Protein AF-A0A2N1WIN6-F1 (afdb_monomer_lite)

Sequence (84 aa):
MREEIEMTDKTDAEFEAWWIKQPHREQFEDVKEQMRNVWRASRAEMVVTIEPGDCFSPSDCGDLAIWRDDAKRLIEAAGAKWRE

Secondary structure (DSSP, 8-state):
-HHHHHHHHHHHHHHHHHHTTSTTGGGGGGGHHHHHHHHHHHHHS-EEE--GGGG--TTS-STT---HHHHHHHHHHTT-EEE-

Radius of gyration: 17.71 Å; chains: 1; bounding box: 30×29×50 Å

Structure (mmCIF, N/CA/C/O backbone):
data_AF-A0A2N1WIN6-F1
#
_entry.id   AF-A0A2N1WIN6-F1
#
loop_
_atom_site.group_PDB
_atom_site.id
_atom_site.type_symbol
_atom_site.label_atom_id
_atom_site.label_alt_id
_atom_site.label_comp_id
_atom_site.label_asym_id
_atom_site.label_entity_id
_atom_site.label_seq_id
_atom_site.pdbx_PDB_ins_code
_atom_site.Cartn_x
_atom_site.Cartn_y
_atom_site.Cartn_z
_atom_site.occupancy
_atom_site.B_iso_or_equiv
_atom_site.auth_seq_id
_atom_site.auth_comp_id
_atom_site.auth_asym_id
_atom_site.auth_atom_id
_atom_site.pdbx_PDB_model_num
ATOM 1 N N . MET A 1 1 ? 11.735 -13.440 1.553 1.00 52.91 1 MET A N 1
ATOM 2 C CA . MET A 1 1 ? 11.315 -13.457 2.974 1.00 52.91 1 MET A CA 1
ATOM 3 C C . MET A 1 1 ? 11.771 -12.218 3.743 1.00 52.91 1 MET A C 1
ATOM 5 O O . MET A 1 1 ? 10.936 -11.633 4.405 1.00 52.91 1 MET A O 1
ATOM 9 N N . ARG A 1 2 ? 13.041 -11.775 3.663 1.00 50.09 2 ARG A N 1
ATOM 10 C CA . ARG A 1 2 ? 13.506 -10.573 4.392 1.00 50.09 2 ARG A CA 1
ATOM 11 C C . ARG A 1 2 ? 12.868 -9.261 3.892 1.00 50.09 2 ARG A C 1
ATOM 13 O O . ARG A 1 2 ? 12.377 -8.500 4.709 1.00 50.09 2 ARG A O 1
ATOM 20 N N . GLU A 1 3 ? 12.801 -9.053 2.578 1.00 53.91 3 GLU A N 1
ATOM 21 C CA . GLU A 1 3 ? 12.225 -7.834 1.969 1.00 53.91 3 GLU A CA 1
ATOM 22 C C . GLU A 1 3 ? 10.708 -7.706 2.182 1.00 53.91 3 GLU A C 1
ATOM 24 O O . GLU A 1 3 ? 10.185 -6.616 2.379 1.00 53.91 3 GLU A O 1
ATOM 29 N N . GLU A 1 4 ? 9.991 -8.831 2.190 1.00 56.38 4 GLU A N 1
ATOM 30 C CA . GLU A 1 4 ? 8.544 -8.865 2.432 1.00 56.38 4 GLU A CA 1
ATOM 31 C C . GLU A 1 4 ? 8.201 -8.507 3.888 1.00 56.38 4 GLU A C 1
ATOM 33 O O . GLU A 1 4 ? 7.229 -7.796 4.140 1.00 56.38 4 GLU A O 1
ATOM 38 N N . ILE A 1 5 ? 9.041 -8.935 4.839 1.00 61.91 5 ILE A N 1
ATOM 39 C CA . ILE A 1 5 ? 8.937 -8.561 6.257 1.00 61.91 5 ILE A CA 1
ATOM 40 C C . ILE A 1 5 ? 9.250 -7.066 6.428 1.00 61.91 5 ILE A C 1
ATOM 42 O O . ILE A 1 5 ? 8.457 -6.344 7.021 1.00 61.91 5 ILE A O 1
ATOM 46 N N . GLU A 1 6 ? 10.328 -6.571 5.815 1.00 61.31 6 GLU A N 1
ATOM 47 C CA . GLU A 1 6 ? 10.741 -5.160 5.890 1.00 61.31 6 GLU A CA 1
ATOM 48 C C . GLU A 1 6 ? 9.711 -4.193 5.267 1.00 61.31 6 GLU A C 1
ATOM 50 O O . GLU A 1 6 ? 9.411 -3.134 5.825 1.00 61.31 6 GLU A O 1
ATOM 55 N N . MET A 1 7 ? 9.091 -4.573 4.143 1.00 63.69 7 MET A N 1
ATOM 56 C CA . MET A 1 7 ? 7.996 -3.816 3.524 1.00 63.69 7 MET A CA 1
ATOM 57 C C . MET A 1 7 ? 6.729 -3.808 4.398 1.00 63.69 7 MET A C 1
ATOM 59 O O . MET A 1 7 ? 6.022 -2.794 4.449 1.00 63.69 7 MET A O 1
ATOM 63 N N . THR A 1 8 ? 6.447 -4.913 5.096 1.00 69.94 8 THR A N 1
ATOM 64 C CA . THR A 1 8 ? 5.311 -5.022 6.026 1.00 69.94 8 THR A CA 1
ATOM 65 C C . THR A 1 8 ? 5.517 -4.124 7.246 1.00 69.94 8 THR A C 1
ATOM 67 O O . THR A 1 8 ? 4.616 -3.361 7.595 1.00 69.94 8 THR A O 1
ATOM 70 N N . ASP A 1 9 ? 6.727 -4.110 7.811 1.00 79.31 9 ASP A N 1
ATOM 71 C CA . ASP A 1 9 ? 7.088 -3.270 8.958 1.00 79.31 9 ASP A CA 1
ATOM 72 C C . ASP A 1 9 ? 6.978 -1.770 8.632 1.00 79.31 9 ASP A C 1
ATOM 74 O O . ASP A 1 9 ? 6.399 -0.998 9.403 1.00 79.31 9 ASP A O 1
ATOM 78 N N . LYS A 1 10 ? 7.459 -1.344 7.452 1.00 83.31 10 LYS A N 1
ATOM 79 C CA . LYS A 1 10 ? 7.307 0.050 6.994 1.00 83.31 10 LYS A CA 1
ATOM 80 C C . LYS A 1 10 ? 5.835 0.425 6.801 1.00 83.31 10 LYS A C 1
ATOM 82 O O . LYS A 1 10 ? 5.401 1.490 7.239 1.00 83.31 10 LYS A O 1
ATOM 87 N N . THR A 1 11 ? 5.065 -0.451 6.157 1.00 85.25 11 THR A N 1
ATOM 88 C CA . THR A 1 11 ? 3.638 -0.228 5.875 1.00 85.25 11 THR A CA 1
ATOM 89 C C . THR A 1 11 ? 2.824 -0.060 7.158 1.00 85.25 11 THR A C 1
ATOM 91 O O . THR A 1 11 ? 1.953 0.813 7.231 1.00 85.25 11 THR A O 1
ATOM 94 N N . ASP A 1 12 ? 3.131 -0.858 8.180 1.00 91.00 12 ASP A N 1
ATOM 95 C CA . ASP A 1 12 ? 2.491 -0.768 9.488 1.00 91.00 12 ASP A CA 1
ATOM 96 C C . ASP A 1 12 ? 2.912 0.485 10.256 1.00 91.00 12 ASP A C 1
ATOM 98 O O . ASP A 1 12 ? 2.067 1.132 10.878 1.00 91.00 12 ASP A O 1
ATOM 102 N N . ALA A 1 13 ? 4.188 0.871 10.181 1.00 92.62 13 ALA A N 1
ATOM 103 C CA . ALA A 1 13 ? 4.669 2.109 10.786 1.00 92.62 13 ALA A CA 1
ATOM 104 C C . ALA A 1 13 ? 3.976 3.347 10.185 1.00 92.62 13 ALA A C 1
ATOM 106 O O . ALA A 1 13 ? 3.560 4.246 10.920 1.00 92.62 13 ALA A O 1
ATOM 107 N N . GLU A 1 14 ? 3.788 3.378 8.862 1.00 92.81 14 GLU A N 1
ATOM 108 C CA . GLU A 1 14 ? 3.016 4.426 8.183 1.00 92.81 14 GLU A CA 1
ATOM 109 C C . GLU A 1 14 ? 1.549 4.444 8.629 1.00 92.81 14 GLU A C 1
ATOM 111 O O . GLU A 1 14 ? 0.993 5.523 8.852 1.00 92.81 14 GLU A O 1
ATOM 116 N N . PHE A 1 15 ? 0.928 3.267 8.789 1.00 95.00 15 PHE A N 1
ATOM 117 C CA . PHE A 1 15 ? -0.443 3.165 9.289 1.00 95.00 15 PHE A CA 1
ATOM 118 C C . PHE A 1 15 ? -0.567 3.750 10.697 1.00 95.00 15 PHE A C 1
ATOM 120 O O . PHE A 1 15 ? -1.462 4.554 10.938 1.00 95.00 15 PHE A O 1
ATOM 127 N N . GLU A 1 16 ? 0.336 3.408 11.619 1.00 95.88 16 GLU A N 1
ATOM 128 C CA . GLU A 1 16 ? 0.304 3.947 12.985 1.00 95.88 16 GLU A CA 1
ATOM 129 C C . GLU A 1 16 ? 0.507 5.464 13.010 1.00 95.88 16 GLU A C 1
ATOM 131 O O . GLU A 1 16 ? -0.221 6.189 13.696 1.00 95.88 16 GLU A O 1
ATOM 136 N N . ALA A 1 17 ? 1.456 5.966 12.216 1.00 96.06 17 ALA A N 1
ATOM 137 C CA . ALA A 1 17 ? 1.706 7.398 12.099 1.00 96.06 17 ALA A CA 1
ATOM 138 C C . ALA A 1 17 ? 0.495 8.159 11.530 1.00 96.06 17 ALA A C 1
ATOM 140 O O . ALA A 1 17 ? 0.245 9.305 11.917 1.00 96.06 17 ALA A O 1
ATOM 141 N N . TRP A 1 18 ? -0.258 7.537 10.618 1.00 95.19 18 TRP A N 1
ATOM 142 C CA . TRP A 1 18 ? -1.511 8.072 10.090 1.00 95.19 18 TRP A CA 1
ATOM 143 C C . TRP A 1 18 ? -2.661 7.964 11.104 1.00 95.19 18 TRP A C 1
ATOM 145 O O . TRP A 1 18 ? -3.375 8.950 11.299 1.00 95.19 18 TRP A O 1
ATOM 155 N N . TRP A 1 19 ? -2.802 6.827 11.794 1.00 95.81 19 TRP A N 1
ATOM 156 C CA . TRP A 1 19 ? -3.863 6.552 12.771 1.00 95.81 19 TRP A CA 1
ATOM 157 C C . TRP A 1 19 ? -3.869 7.569 13.907 1.00 95.81 19 TRP A C 1
ATOM 159 O O . TRP A 1 19 ? -4.906 8.145 14.222 1.00 95.81 19 TRP A O 1
ATOM 169 N N . ILE A 1 20 ? -2.694 7.866 14.473 1.00 95.94 20 ILE A N 1
ATOM 170 C CA . ILE A 1 20 ? -2.540 8.834 15.573 1.00 95.94 20 ILE A CA 1
ATOM 171 C C . ILE A 1 20 ? -3.049 10.231 15.182 1.00 95.94 20 ILE A C 1
ATOM 173 O O . ILE A 1 20 ? -3.512 10.981 16.041 1.00 95.94 20 ILE A O 1
ATOM 177 N N . LYS A 1 21 ? -3.001 10.580 13.893 1.00 96.31 21 LYS A N 1
ATOM 178 C CA . LYS A 1 21 ? -3.454 11.877 13.375 1.00 96.31 21 LYS A CA 1
ATOM 179 C C . LYS A 1 21 ? -4.950 11.918 13.056 1.00 96.31 21 LYS A C 1
ATOM 181 O O . LYS A 1 21 ? -5.451 13.004 12.777 1.00 96.31 21 LYS A O 1
ATOM 186 N N . GLN A 1 22 ? -5.656 10.783 13.072 1.00 94.75 22 GLN A N 1
ATOM 187 C CA . GLN A 1 22 ? -7.071 10.764 12.711 1.00 94.75 22 GLN A CA 1
ATOM 188 C C . GLN A 1 22 ? -7.933 11.397 13.810 1.00 94.75 22 GLN A C 1
ATOM 190 O O . GLN A 1 22 ? -7.747 11.090 14.996 1.00 94.75 22 GLN A O 1
ATOM 195 N N . PRO A 1 23 ? -8.874 12.283 13.441 1.00 94.88 23 PRO A N 1
ATOM 196 C CA . PRO A 1 23 ? -9.834 12.827 14.386 1.00 94.88 23 PRO A CA 1
ATOM 197 C C . PRO A 1 23 ? -10.762 11.713 14.872 1.00 94.88 23 PRO A C 1
ATOM 199 O O . PRO A 1 23 ? -11.150 10.840 14.099 1.00 94.88 23 PRO A O 1
ATO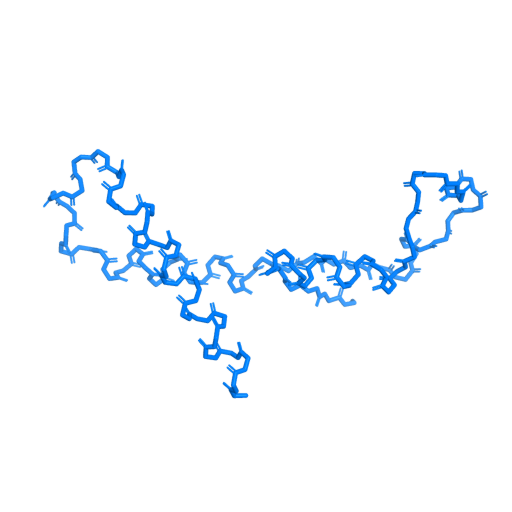M 202 N N . HIS A 1 24 ? -11.130 11.760 16.149 1.00 93.25 24 HIS A N 1
ATOM 203 C CA . HIS A 1 24 ? -12.066 10.816 16.766 1.00 93.25 24 HIS A CA 1
ATOM 204 C C . HIS A 1 24 ? -11.666 9.334 16.681 1.00 93.25 24 HIS A C 1
ATOM 206 O O . HIS A 1 24 ? -12.521 8.460 16.820 1.00 93.25 24 HIS A O 1
ATOM 212 N N . ARG A 1 25 ? -10.377 9.028 16.460 1.00 93.50 25 ARG A N 1
ATOM 213 C CA . ARG A 1 25 ? -9.880 7.648 16.314 1.00 93.50 25 ARG A CA 1
ATOM 214 C C . ARG A 1 25 ? -10.254 6.747 17.493 1.00 93.50 25 ARG A C 1
ATOM 216 O O . ARG A 1 25 ? -10.443 5.554 17.310 1.00 93.50 25 ARG A O 1
ATOM 223 N N . GLU A 1 26 ? -10.404 7.325 18.686 1.00 95.00 26 GLU A N 1
ATOM 224 C CA . GLU A 1 26 ? -10.801 6.630 19.909 1.00 95.00 26 GLU A CA 1
ATOM 225 C C . GLU A 1 26 ? -12.169 5.941 19.802 1.00 95.00 26 GLU A C 1
ATOM 227 O O . GLU A 1 26 ? -12.405 4.953 20.490 1.00 95.00 26 GLU A O 1
ATOM 232 N N . GLN A 1 27 ? -13.053 6.426 18.922 1.00 96.62 27 GLN A N 1
ATOM 233 C CA . GLN A 1 27 ? -14.365 5.822 18.660 1.00 96.62 27 GLN A CA 1
ATOM 234 C C . GLN A 1 27 ? -14.280 4.586 17.756 1.00 96.62 27 GLN A C 1
ATOM 236 O O . GLN A 1 27 ? -15.262 3.864 17.634 1.00 96.62 27 GLN A O 1
ATOM 241 N N . PHE A 1 28 ? -13.125 4.360 17.123 1.00 94.06 28 PHE A N 1
ATOM 242 C CA . PHE A 1 28 ? -12.901 3.337 16.102 1.00 94.06 28 PHE A CA 1
ATOM 243 C C . PHE A 1 28 ? -11.752 2.381 16.466 1.00 94.06 28 PHE A C 1
ATOM 245 O O . PHE A 1 28 ? -11.244 1.658 15.608 1.00 94.06 28 PHE A O 1
ATOM 252 N N . GLU A 1 29 ? -11.295 2.379 17.723 1.00 94.88 29 GLU A N 1
ATOM 253 C CA . GLU A 1 29 ? -10.212 1.489 18.172 1.00 94.88 29 GLU A CA 1
ATOM 254 C C . GLU A 1 29 ? -10.591 0.002 18.048 1.00 94.88 29 GLU A C 1
ATOM 256 O O . GLU A 1 29 ? -9.728 -0.832 17.778 1.00 94.88 29 GLU A O 1
ATOM 261 N N . ASP A 1 30 ? -11.879 -0.332 18.158 1.00 96.88 30 ASP A N 1
ATOM 262 C CA . ASP A 1 30 ? -12.416 -1.686 17.975 1.00 96.88 30 ASP A CA 1
ATOM 263 C C . ASP A 1 30 ? -12.268 -2.211 16.535 1.00 96.88 30 ASP A C 1
ATOM 265 O O . ASP A 1 30 ? -12.138 -3.418 16.326 1.00 96.88 30 ASP A O 1
ATOM 269 N N . VAL A 1 31 ? -12.219 -1.316 15.543 1.00 95.19 31 VAL A N 1
ATOM 270 C CA . VAL A 1 31 ? -12.041 -1.654 14.119 1.00 95.19 31 VAL A CA 1
ATOM 271 C C . VAL A 1 31 ? -10.644 -1.330 13.580 1.00 95.19 31 VAL A C 1
ATOM 273 O O . VAL A 1 31 ? -10.369 -1.561 12.398 1.00 95.19 31 VAL A O 1
ATOM 276 N N . LYS A 1 32 ? -9.721 -0.848 14.423 1.00 95.31 32 LYS A N 1
ATOM 277 C CA . LYS A 1 32 ? -8.363 -0.453 14.011 1.00 95.31 32 LYS A CA 1
ATOM 278 C C . LYS A 1 32 ? -7.617 -1.570 13.278 1.00 95.31 32 LYS A C 1
ATOM 280 O O . LYS A 1 32 ? -6.939 -1.314 12.283 1.00 95.31 32 LYS A O 1
ATOM 285 N N . GLU A 1 33 ? -7.744 -2.812 13.740 1.00 95.00 33 GLU A N 1
ATOM 286 C CA . GLU A 1 33 ? -7.100 -3.963 13.097 1.00 95.00 33 GLU A CA 1
ATOM 287 C C . GLU A 1 33 ? -7.642 -4.211 11.682 1.00 95.00 33 GLU A C 1
ATOM 289 O O . GLU A 1 33 ? -6.867 -4.421 10.747 1.00 95.00 33 GLU A O 1
ATOM 294 N N . GLN A 1 34 ? -8.959 -4.105 11.492 1.00 94.38 34 GLN A N 1
ATOM 295 C CA . GLN A 1 34 ? -9.577 -4.236 10.173 1.00 94.38 34 GLN A CA 1
ATOM 296 C C . GLN A 1 34 ? -9.099 -3.124 9.233 1.00 94.38 34 GLN A C 1
ATOM 298 O O . GLN A 1 34 ? -8.727 -3.399 8.092 1.00 94.38 34 GLN A O 1
ATOM 303 N N . MET A 1 35 ? -9.016 -1.884 9.723 1.00 94.44 35 MET A N 1
ATOM 304 C CA . MET A 1 35 ? -8.487 -0.763 8.944 1.00 94.44 35 MET A CA 1
ATOM 305 C C . MET A 1 35 ? -7.010 -0.952 8.572 1.00 94.44 35 MET A C 1
ATOM 307 O O . MET A 1 35 ? -6.634 -0.668 7.434 1.00 94.44 35 MET A O 1
ATOM 311 N N . ARG A 1 36 ? -6.181 -1.499 9.475 1.00 94.31 36 ARG A N 1
ATOM 312 C CA . ARG A 1 36 ? -4.786 -1.862 9.163 1.00 94.31 36 ARG A CA 1
ATOM 313 C C . ARG A 1 36 ? -4.719 -2.909 8.053 1.00 94.31 36 ARG A C 1
ATOM 315 O O . ARG A 1 36 ? -3.902 -2.794 7.144 1.00 94.31 36 ARG A O 1
ATOM 322 N N . ASN A 1 37 ? -5.590 -3.915 8.091 1.00 91.75 37 ASN A N 1
ATOM 323 C CA . ASN A 1 37 ? -5.626 -4.950 7.058 1.00 91.75 37 ASN A CA 1
ATOM 324 C C . ASN A 1 37 ? -6.018 -4.378 5.687 1.00 91.75 37 ASN A C 1
ATOM 326 O O . ASN A 1 37 ? -5.370 -4.699 4.691 1.00 91.75 37 ASN A O 1
ATOM 330 N N . VAL A 1 38 ? -7.000 -3.470 5.632 1.00 89.88 38 VAL A N 1
ATOM 331 C CA . VAL A 1 38 ? -7.358 -2.755 4.390 1.00 89.88 38 VAL A CA 1
ATOM 332 C C . VAL A 1 38 ? -6.195 -1.893 3.892 1.00 89.88 38 VAL A C 1
ATOM 334 O O . VAL A 1 38 ? -5.889 -1.892 2.700 1.00 89.88 38 VAL A O 1
ATOM 337 N N . TRP A 1 39 ? -5.502 -1.198 4.793 1.00 91.50 39 TRP A N 1
ATOM 338 C CA . TRP A 1 39 ? -4.331 -0.387 4.460 1.00 91.50 39 TRP A CA 1
ATOM 339 C C . TRP A 1 39 ? -3.201 -1.210 3.831 1.00 91.50 39 TRP A C 1
ATOM 341 O O . TRP A 1 39 ? -2.640 -0.807 2.807 1.00 91.50 39 TRP A O 1
ATOM 351 N N . ARG A 1 40 ? -2.897 -2.380 4.411 1.00 88.88 40 ARG A N 1
ATOM 352 C CA . ARG A 1 40 ? -1.917 -3.334 3.870 1.00 88.88 40 ARG A CA 1
ATOM 353 C C . ARG A 1 40 ? -2.324 -3.815 2.481 1.00 88.88 40 ARG A C 1
ATOM 355 O O . ARG A 1 40 ? -1.514 -3.741 1.561 1.00 88.88 40 ARG A O 1
ATOM 362 N N . ALA A 1 41 ? -3.574 -4.254 2.319 1.00 85.50 41 ALA A N 1
ATOM 363 C CA . ALA A 1 41 ? -4.085 -4.727 1.034 1.00 85.50 41 ALA A CA 1
ATOM 364 C C . ALA A 1 41 ? -3.990 -3.639 -0.049 1.00 85.50 41 ALA A C 1
ATOM 366 O O . ALA A 1 41 ? -3.466 -3.889 -1.128 1.00 85.50 41 ALA A O 1
ATOM 367 N N . SER A 1 42 ? -4.393 -2.403 0.262 1.00 84.62 42 SER A N 1
ATOM 368 C CA . SER A 1 42 ? -4.329 -1.280 -0.682 1.00 84.62 42 SER A CA 1
ATOM 369 C C . SER A 1 42 ? -2.910 -1.007 -1.195 1.00 84.62 42 SER A C 1
ATOM 371 O O . SER A 1 42 ? -2.735 -0.725 -2.377 1.00 84.62 42 SER A O 1
ATOM 373 N N . ARG A 1 43 ? -1.894 -1.105 -0.331 1.00 82.12 43 ARG A N 1
ATOM 374 C CA . ARG A 1 43 ? -0.487 -0.904 -0.716 1.00 82.12 43 ARG A CA 1
ATOM 375 C C . ARG A 1 43 ? 0.103 -2.102 -1.444 1.00 82.12 43 ARG A C 1
ATOM 377 O O . ARG A 1 43 ? 0.935 -1.918 -2.325 1.00 82.12 43 ARG A O 1
ATOM 384 N N . ALA A 1 44 ? -0.334 -3.312 -1.104 1.00 79.19 44 ALA A N 1
ATOM 385 C CA . ALA A 1 44 ? 0.064 -4.515 -1.822 1.00 79.19 44 ALA A CA 1
ATOM 386 C C . ALA A 1 44 ? -0.447 -4.516 -3.274 1.00 79.19 44 ALA A C 1
ATOM 388 O O . ALA A 1 44 ? 0.276 -4.984 -4.153 1.00 79.19 44 ALA A O 1
ATOM 389 N N . GLU A 1 45 ? -1.640 -3.957 -3.509 1.00 76.69 45 GLU A N 1
ATOM 390 C CA . GLU A 1 45 ? -2.273 -3.810 -4.829 1.00 76.69 45 GLU A CA 1
ATOM 391 C C . GLU A 1 45 ? -1.765 -2.598 -5.634 1.00 76.69 45 GLU A C 1
ATOM 393 O O . GLU A 1 45 ? -2.048 -2.484 -6.827 1.00 76.69 45 GLU A O 1
ATOM 398 N N . MET A 1 46 ? -0.999 -1.683 -5.025 1.00 74.12 46 MET A N 1
ATOM 399 C CA . MET A 1 46 ? -0.447 -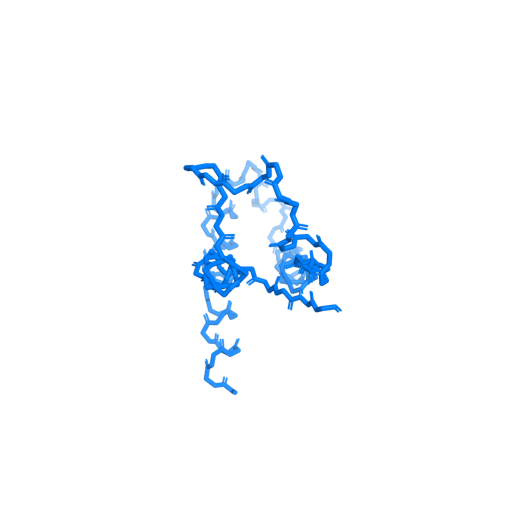0.514 -5.718 1.00 74.12 46 MET A CA 1
ATOM 400 C C . MET A 1 46 ? 0.745 -0.920 -6.601 1.00 74.12 46 MET A C 1
ATOM 402 O O . MET A 1 46 ? 1.910 -0.821 -6.208 1.00 74.12 46 MET A O 1
ATOM 406 N N . VAL A 1 47 ? 0.425 -1.400 -7.805 1.00 77.06 47 VAL A N 1
ATOM 407 C CA . VAL A 1 47 ? 1.380 -1.871 -8.814 1.00 77.06 47 VAL A CA 1
ATOM 408 C C . VAL A 1 47 ? 1.331 -0.973 -10.051 1.00 77.06 47 VAL A C 1
ATOM 410 O O . VAL A 1 47 ? 0.287 -0.837 -10.689 1.00 77.06 47 VAL A O 1
ATOM 413 N N . VAL A 1 48 ? 2.469 -0.389 -10.424 1.00 79.06 48 VAL A N 1
ATOM 414 C CA . VAL A 1 48 ? 2.626 0.373 -11.672 1.00 79.06 48 VAL A CA 1
ATOM 415 C C . VAL A 1 48 ? 2.862 -0.600 -12.827 1.00 79.06 48 VAL A C 1
ATOM 417 O O . VAL A 1 48 ? 3.740 -1.455 -12.753 1.00 79.06 48 VAL A O 1
ATOM 420 N N . THR A 1 49 ? 2.083 -0.494 -13.900 1.00 80.81 49 THR A N 1
ATOM 421 C CA . THR A 1 49 ? 2.353 -1.262 -15.128 1.00 80.81 49 THR A CA 1
ATOM 422 C C . THR A 1 49 ? 3.297 -0.445 -16.008 1.00 80.81 49 THR A C 1
ATOM 424 O O . THR A 1 49 ? 3.053 0.746 -16.189 1.00 80.81 49 THR A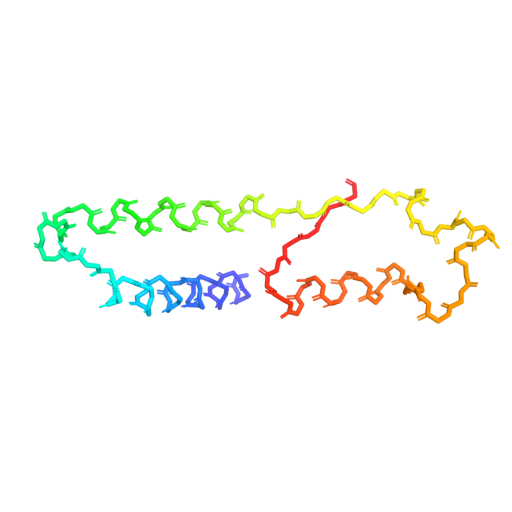 O 1
ATOM 427 N N . ILE A 1 50 ? 4.390 -1.054 -16.479 1.00 75.38 50 ILE A N 1
ATOM 428 C CA . ILE A 1 50 ? 5.362 -0.418 -17.384 1.00 75.38 50 ILE A CA 1
ATOM 429 C C . ILE A 1 50 ? 5.386 -1.220 -18.684 1.00 75.38 50 ILE A C 1
ATOM 431 O O . ILE A 1 50 ? 6.095 -2.230 -18.772 1.00 75.38 50 ILE A O 1
ATOM 435 N N . GLU A 1 51 ? 4.639 -0.769 -19.688 1.00 74.06 51 GLU A N 1
ATOM 436 C CA . GLU A 1 51 ? 4.520 -1.467 -20.966 1.00 74.06 51 GLU A CA 1
ATOM 437 C C . GLU A 1 51 ? 5.841 -1.390 -21.757 1.00 74.06 51 GLU A C 1
ATOM 439 O O . GLU A 1 51 ? 6.572 -0.394 -21.680 1.00 74.06 51 GLU A O 1
ATOM 444 N N . PRO A 1 52 ? 6.172 -2.397 -22.588 1.00 65.75 52 PRO A N 1
ATOM 445 C CA . PRO A 1 52 ? 7.351 -2.352 -23.459 1.00 65.75 52 PRO A CA 1
ATOM 446 C C . PRO A 1 52 ? 7.387 -1.127 -24.393 1.00 65.75 52 PRO A C 1
ATOM 448 O O . PRO A 1 52 ? 8.466 -0.683 -24.784 1.00 65.75 52 PRO A O 1
ATOM 451 N N . GLY A 1 53 ? 6.214 -0.577 -24.737 1.00 63.22 53 GLY A N 1
ATOM 452 C CA . GLY A 1 53 ? 6.054 0.621 -25.567 1.00 63.22 53 GLY A CA 1
ATOM 453 C C . GLY A 1 53 ? 6.242 1.951 -24.828 1.00 63.22 53 GLY A C 1
ATOM 454 O O . GLY A 1 53 ? 6.545 2.948 -25.476 1.00 63.22 53 GLY A O 1
ATOM 455 N N . ASP A 1 54 ? 6.164 1.965 -23.492 1.00 61.94 54 ASP A N 1
ATOM 456 C CA . ASP A 1 54 ? 6.323 3.182 -22.672 1.00 61.94 54 ASP A CA 1
ATOM 457 C C . ASP A 1 54 ? 7.779 3.682 -22.629 1.00 61.94 54 ASP A C 1
ATOM 459 O O . ASP A 1 54 ? 8.092 4.703 -22.023 1.00 61.94 54 ASP A O 1
ATOM 463 N N . CYS A 1 55 ? 8.696 2.939 -23.254 1.00 54.19 55 CYS A N 1
ATOM 464 C CA . CYS A 1 55 ? 10.136 3.118 -23.114 1.00 54.19 55 CYS A CA 1
ATOM 465 C C . CYS A 1 55 ? 10.787 3.845 -24.300 1.00 54.19 55 CYS A C 1
ATOM 467 O O . CYS A 1 55 ? 11.952 4.218 -24.198 1.00 54.19 55 CYS A O 1
ATOM 469 N N . PHE A 1 56 ? 10.090 3.999 -25.432 1.00 52.06 56 PHE A N 1
ATOM 470 C CA . PHE A 1 56 ? 10.695 4.505 -26.668 1.00 52.06 56 PHE A CA 1
ATOM 471 C C . PHE A 1 56 ? 9.682 5.221 -27.567 1.00 52.06 56 PHE A C 1
ATOM 473 O O . PHE A 1 56 ? 9.116 4.648 -28.496 1.00 52.06 56 PHE A O 1
ATOM 480 N N . SER A 1 57 ? 9.543 6.525 -27.356 1.00 52.25 57 SER A N 1
ATOM 481 C CA . SER A 1 57 ? 9.149 7.452 -28.414 1.00 52.25 57 SER A CA 1
ATOM 482 C C . SER A 1 57 ? 10.400 8.241 -28.817 1.00 52.25 57 SER A C 1
ATOM 484 O O . SER A 1 57 ? 11.047 8.833 -27.953 1.00 52.25 57 SER A O 1
ATOM 486 N N . PRO A 1 58 ? 10.782 8.275 -30.108 1.00 53.38 58 PRO A N 1
ATOM 487 C CA . PRO A 1 58 ?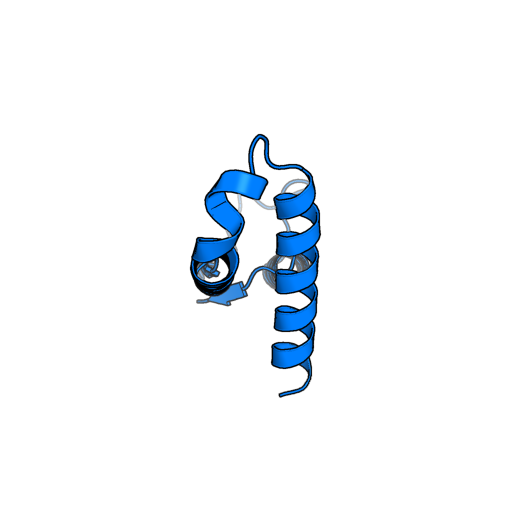 11.904 9.090 -30.586 1.00 53.38 58 PRO A CA 1
ATOM 488 C C . PRO A 1 58 ? 11.730 10.597 -30.330 1.00 53.38 58 PRO A C 1
ATOM 490 O O . PRO A 1 58 ? 12.674 11.360 -30.513 1.00 53.38 58 PRO A O 1
ATOM 493 N N . SER A 1 59 ? 10.522 11.035 -29.960 1.00 57.97 59 SER A N 1
ATOM 494 C CA . SER A 1 59 ? 10.207 12.412 -29.567 1.00 57.97 59 SER A CA 1
ATOM 495 C C . SER A 1 59 ? 10.274 12.639 -28.053 1.00 57.97 59 SER A C 1
ATOM 497 O O . SER A 1 59 ? 10.370 13.787 -27.632 1.00 57.97 59 SER A O 1
ATOM 499 N N . ASP A 1 60 ? 10.282 11.567 -27.257 1.00 55.59 60 ASP A N 1
ATOM 500 C CA . ASP A 1 60 ? 10.331 11.589 -25.791 1.00 55.59 60 ASP A CA 1
ATOM 501 C C . ASP A 1 60 ? 11.719 11.189 -2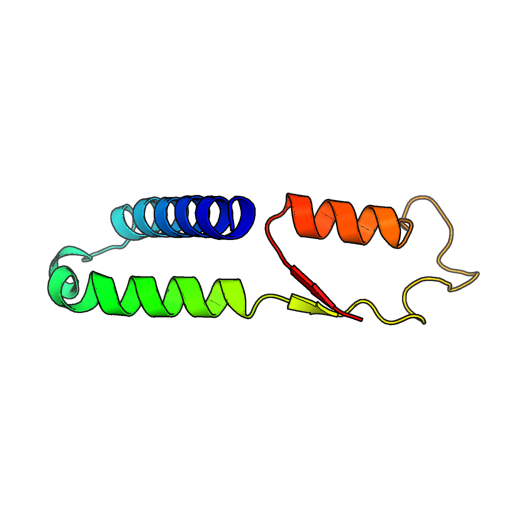5.268 1.00 55.59 60 ASP A C 1
ATOM 503 O O . ASP A 1 60 ? 11.843 10.617 -24.195 1.00 55.59 60 ASP A O 1
ATOM 507 N N . CYS A 1 61 ? 12.790 11.456 -26.020 1.00 55.94 61 CYS A N 1
ATOM 508 C CA . CYS A 1 61 ? 14.163 11.347 -25.527 1.00 55.94 61 CYS A CA 1
ATOM 509 C C . CYS A 1 61 ? 14.735 12.751 -25.257 1.00 55.94 61 CYS A C 1
ATOM 511 O O . CYS A 1 61 ? 14.804 13.586 -26.158 1.00 55.94 61 CYS A O 1
ATOM 513 N N . GLY A 1 62 ? 15.133 13.019 -24.010 1.00 59.88 62 GLY A N 1
ATOM 514 C CA . GLY A 1 62 ? 15.628 14.321 -23.543 1.00 59.88 62 GLY A CA 1
ATOM 515 C C . GLY A 1 62 ? 15.567 14.429 -22.016 1.00 59.88 62 GLY A C 1
ATOM 516 O O . GLY A 1 62 ? 15.301 13.438 -21.344 1.00 59.88 62 GLY A O 1
ATOM 517 N N . ASP A 1 63 ? 15.760 15.628 -21.459 1.00 66.31 63 ASP A N 1
ATOM 518 C CA . ASP A 1 63 ? 15.828 15.869 -20.000 1.00 66.31 63 ASP A CA 1
ATOM 519 C C . ASP A 1 63 ? 14.558 15.476 -19.212 1.00 66.31 63 ASP A C 1
ATOM 521 O O . ASP A 1 63 ? 14.571 15.441 -17.983 1.00 66.31 63 ASP A O 1
ATOM 525 N N . LEU A 1 64 ? 13.449 15.201 -19.907 1.00 62.31 64 LEU A N 1
ATOM 526 C CA . LEU A 1 64 ? 12.157 14.821 -19.324 1.00 62.31 64 LEU A CA 1
ATOM 527 C C . LEU A 1 64 ? 11.888 13.308 -19.358 1.00 62.31 64 LEU A C 1
ATOM 529 O O . LEU A 1 64 ? 10.817 12.878 -18.935 1.00 62.31 64 LEU A O 1
ATOM 533 N N . ALA A 1 65 ? 12.837 12.508 -19.844 1.00 70.19 65 ALA A N 1
ATOM 534 C CA . ALA A 1 65 ? 12.695 11.066 -19.982 1.00 70.19 65 ALA A CA 1
ATOM 535 C C . ALA A 1 65 ? 13.726 10.316 -19.139 1.00 70.19 65 ALA A C 1
ATOM 537 O O . ALA A 1 65 ? 14.887 10.713 -19.049 1.00 70.19 65 ALA A O 1
ATOM 538 N N . ILE A 1 66 ? 13.300 9.208 -18.534 1.00 71.88 66 ILE A N 1
ATOM 539 C CA . ILE A 1 66 ? 14.167 8.318 -17.758 1.00 71.88 66 ILE A CA 1
ATOM 540 C C . ILE A 1 66 ? 14.180 6.929 -18.385 1.00 71.88 66 ILE A C 1
ATOM 542 O O . ILE A 1 66 ? 13.187 6.481 -18.958 1.00 71.88 66 ILE A O 1
ATOM 546 N N . TRP A 1 67 ? 15.307 6.233 -18.263 1.00 74.69 67 TRP A N 1
ATOM 547 C CA . TRP A 1 67 ? 15.413 4.854 -18.724 1.00 74.69 67 TRP A CA 1
ATOM 548 C C . TRP A 1 67 ? 14.475 3.940 -17.935 1.00 74.69 67 TRP A C 1
ATOM 550 O O . TRP A 1 67 ? 14.238 4.153 -16.745 1.00 74.69 67 TRP A O 1
ATOM 560 N N . ARG A 1 68 ? 13.978 2.877 -18.581 1.00 75.81 68 ARG A N 1
ATOM 561 C CA . ARG A 1 68 ? 13.061 1.909 -17.956 1.00 75.81 68 ARG A CA 1
ATOM 562 C C . ARG A 1 68 ? 13.618 1.345 -16.647 1.00 75.81 68 ARG A C 1
ATOM 564 O O . ARG A 1 68 ? 12.887 1.237 -15.670 1.00 75.81 68 ARG A O 1
ATOM 571 N N . ASP A 1 69 ? 14.907 1.024 -16.614 1.00 81.62 69 ASP A N 1
ATOM 572 C CA . ASP A 1 69 ? 15.555 0.478 -15.417 1.00 81.62 69 ASP A CA 1
ATOM 573 C C . ASP A 1 69 ? 15.660 1.518 -14.291 1.00 81.62 69 ASP A C 1
ATOM 575 O O . ASP A 1 69 ? 15.468 1.187 -13.120 1.00 81.62 69 ASP A O 1
ATOM 579 N N . ASP A 1 70 ? 15.868 2.794 -14.633 1.00 81.88 70 ASP A N 1
ATOM 580 C CA . ASP A 1 70 ? 15.822 3.892 -13.665 1.00 81.88 70 ASP A CA 1
ATOM 581 C C . ASP A 1 70 ? 14.404 4.118 -13.132 1.00 81.88 70 ASP A C 1
ATOM 583 O O . ASP A 1 70 ? 14.233 4.336 -11.932 1.00 81.88 70 ASP A O 1
ATOM 587 N N . ALA A 1 71 ? 13.382 4.002 -13.984 1.00 81.81 71 ALA A N 1
ATOM 588 C CA . ALA A 1 71 ? 11.984 4.065 -13.566 1.00 81.81 71 ALA A CA 1
ATOM 589 C C . ALA A 1 71 ? 11.645 2.937 -12.583 1.00 81.81 71 ALA A C 1
ATOM 591 O O . ALA A 1 71 ? 11.116 3.208 -11.504 1.00 81.81 71 ALA A O 1
ATOM 592 N N . LYS A 1 72 ? 12.019 1.692 -12.909 1.00 82.94 72 LYS A N 1
ATOM 593 C CA . LYS A 1 72 ? 11.845 0.518 -12.035 1.00 82.94 72 LYS A CA 1
ATOM 594 C C . LYS A 1 72 ? 12.485 0.757 -10.664 1.00 82.94 72 LYS A C 1
ATOM 596 O O . LYS A 1 72 ? 11.810 0.648 -9.642 1.00 82.94 72 LYS A O 1
ATOM 601 N N . ARG A 1 73 ? 13.744 1.207 -10.646 1.00 83.50 73 ARG A N 1
ATOM 602 C CA . ARG A 1 73 ? 14.481 1.523 -9.413 1.00 83.50 73 ARG A CA 1
ATOM 603 C C . ARG A 1 73 ? 13.816 2.625 -8.585 1.00 83.50 73 ARG A C 1
ATOM 605 O O . ARG A 1 73 ? 13.772 2.525 -7.362 1.00 83.50 73 ARG A O 1
ATOM 612 N N . LEU A 1 74 ? 13.326 3.693 -9.217 1.00 82.56 74 LEU A N 1
ATOM 613 C CA . LEU A 1 74 ? 12.669 4.805 -8.518 1.00 82.56 74 LEU A CA 1
ATOM 614 C C . LEU A 1 74 ? 11.305 4.403 -7.941 1.00 82.56 74 LEU A C 1
ATOM 616 O O . LEU A 1 74 ? 10.980 4.808 -6.826 1.00 82.56 74 LEU A O 1
ATOM 620 N N . ILE A 1 75 ? 10.536 3.582 -8.662 1.00 84.12 75 ILE A N 1
ATOM 621 C CA . ILE A 1 75 ? 9.258 3.027 -8.192 1.00 84.12 75 ILE A CA 1
ATOM 622 C C . ILE A 1 75 ? 9.488 2.143 -6.959 1.00 84.12 75 ILE A C 1
ATOM 624 O O . ILE A 1 75 ? 8.823 2.325 -5.937 1.00 84.12 75 ILE A O 1
ATOM 628 N N . GLU A 1 76 ? 10.481 1.255 -7.014 1.00 84.62 76 GLU A N 1
ATOM 629 C CA . GLU A 1 76 ? 10.865 0.408 -5.879 1.00 84.62 76 GLU A CA 1
ATOM 630 C C . GLU A 1 76 ? 11.375 1.235 -4.690 1.00 84.62 76 GLU A C 1
ATOM 632 O O . GLU A 1 76 ? 10.970 0.995 -3.552 1.00 84.62 76 GLU A O 1
ATOM 637 N N . ALA A 1 77 ? 12.195 2.266 -4.932 1.00 79.69 77 ALA A N 1
ATOM 638 C CA . ALA A 1 77 ? 12.677 3.173 -3.886 1.00 79.69 77 ALA A CA 1
ATOM 639 C C . ALA A 1 77 ? 11.540 3.968 -3.216 1.00 79.69 77 ALA A C 1
ATOM 641 O O . ALA A 1 77 ? 11.610 4.263 -2.021 1.00 79.69 77 ALA A O 1
ATOM 642 N N . ALA A 1 78 ? 10.470 4.276 -3.955 1.00 78.81 78 ALA A N 1
ATOM 643 C CA . ALA A 1 78 ? 9.247 4.856 -3.404 1.00 78.81 78 ALA A CA 1
ATOM 644 C C . ALA A 1 78 ? 8.406 3.837 -2.604 1.00 78.81 78 ALA A C 1
ATOM 646 O O . ALA A 1 78 ? 7.448 4.213 -1.928 1.00 78.81 78 ALA A O 1
ATOM 647 N N . GLY A 1 79 ? 8.772 2.551 -2.624 1.00 76.12 79 GLY A N 1
ATOM 648 C CA . GLY A 1 79 ? 8.050 1.466 -1.962 1.00 76.12 79 GLY A CA 1
ATOM 649 C C . GLY A 1 79 ? 6.819 0.986 -2.724 1.00 76.12 79 GLY A C 1
ATOM 650 O O . GLY A 1 79 ? 5.946 0.372 -2.113 1.00 76.12 79 GLY A O 1
ATOM 651 N N . ALA A 1 80 ? 6.732 1.284 -4.019 1.00 80.19 80 ALA A N 1
ATOM 652 C CA . ALA A 1 80 ? 5.712 0.754 -4.908 1.00 80.19 80 ALA A CA 1
ATOM 653 C C . ALA A 1 80 ? 6.260 -0.452 -5.684 1.00 80.19 80 ALA A C 1
ATOM 655 O O . ALA A 1 80 ? 7.469 -0.621 -5.845 1.00 80.19 80 ALA A O 1
ATOM 656 N N . LYS A 1 81 ? 5.356 -1.306 -6.162 1.00 83.56 81 LYS A N 1
ATOM 657 C CA . LYS A 1 81 ? 5.702 -2.451 -7.011 1.00 83.56 81 LYS A CA 1
ATOM 658 C C . LYS A 1 81 ? 5.457 -2.098 -8.474 1.00 83.56 81 LYS A C 1
ATOM 660 O O . LYS A 1 81 ? 4.662 -1.206 -8.774 1.00 83.56 81 LYS A O 1
ATOM 665 N N . TRP A 1 82 ? 6.087 -2.829 -9.385 1.00 82.50 82 TRP A N 1
ATOM 666 C CA . TRP A 1 82 ? 5.812 -2.722 -10.817 1.00 82.50 82 TRP A CA 1
ATOM 667 C C . TRP A 1 82 ? 5.619 -4.100 -11.460 1.00 82.50 82 TRP A C 1
ATOM 669 O O . TRP A 1 82 ? 6.039 -5.116 -10.902 1.00 82.50 82 TRP A O 1
ATOM 679 N N . ARG A 1 83 ? 4.951 -4.132 -12.617 1.00 81.44 83 ARG A N 1
ATOM 680 C CA . ARG A 1 83 ? 4.787 -5.325 -13.464 1.00 81.44 83 ARG A CA 1
ATOM 681 C C . ARG A 1 83 ? 4.905 -4.976 -14.948 1.00 81.44 83 ARG A C 1
ATOM 683 O O . ARG A 1 83 ? 4.730 -3.813 -15.316 1.00 81.44 83 ARG A O 1
ATOM 690 N N . GL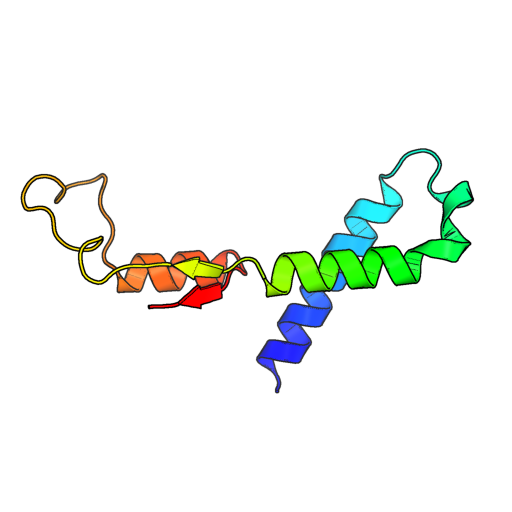U A 1 84 ? 5.213 -5.988 -15.754 1.00 73.31 84 GLU A N 1
ATOM 691 C CA . GLU A 1 84 ? 5.199 -5.926 -17.226 1.00 73.31 84 GLU A CA 1
ATOM 692 C C . GLU A 1 84 ? 3.848 -6.351 -17.794 1.00 73.31 84 GLU A C 1
ATOM 694 O O . GLU A 1 84 ? 3.140 -7.135 -17.113 1.00 73.31 84 GLU A O 1
#

pLDDT: mean 79.4, std 14.1, range [50.09, 96.88]

Foldseek 3Di:
DVVVVVLLVVLVVVLVVVLVPDPPSVVCPVCSVVVSVVSVVVQVPQEAEDDPVNADDVVPDDPNDDHPVVVCVVCVVVVHHYDD